Protein AF-A0A7C5HJC7-F1 (afdb_monomer_lite)

Foldseek 3Di:
DPDLDAQDLVVLVVCVVVVVLLLSLLSLVLVCVVDPHDPCVVVNLVSLVVQLVVCVVVADVVCVVVDPSVRCSVVVPHHPVSVVVSVVSNVSNVVSVVVVVVVVVVVVPPPPPDVVVVVVVCCVPPVDDCVVVVVVPD

Sequence (138 aa):
MNGNFKPTVTLADLYESQNQILDAYAIYRFLDEQLPEGQLREKINSLGKKIFEEFNQEYDPVIKKIFSKDEIEKFKILPTKQFSQYQKMEANLRDETKLNDSQKKNDKYDKIENTDEILKFFQLIKGMDISEIKDLYE

Secondary structure (DSSP, 8-state):
--------HHHHHHHHHTT-HHHHHHHHHHHHTTSSTTTTHHHHHHHHHHHHHHGGGTS-HHHHHHS-HHHHHHTTPPPHHHHHHHHHHHHHHHHHHHHHHHHHHHTTTS----HHHHHHHHHHHH---GGGTGGG--

Structure (mmCIF, N/CA/C/O backbone):
data_AF-A0A7C5HJC7-F1
#
_entry.id   AF-A0A7C5HJC7-F1
#
loop_
_atom_site.group_PDB
_atom_site.id
_atom_site.type_symbol
_atom_site.label_atom_id
_atom_site.label_alt_id
_atom_site.label_comp_id
_atom_site.label_asym_id
_atom_site.label_entity_id
_atom_site.label_seq_id
_atom_site.pdbx_PDB_ins_code
_atom_site.Cartn_x
_atom_site.Cartn_y
_atom_site.Cartn_z
_atom_site.occupancy
_atom_site.B_iso_or_equiv
_atom_site.auth_seq_id
_atom_site.auth_comp_id
_atom_site.auth_asym_id
_atom_site.auth_atom_id
_atom_site.pdbx_PDB_model_num
ATOM 1 N N . MET A 1 1 ? -12.441 0.127 -13.679 1.00 41.59 1 MET A N 1
ATOM 2 C CA . MET A 1 1 ? -11.703 0.816 -14.752 1.00 41.59 1 MET A CA 1
ATOM 3 C C . MET A 1 1 ? -10.875 -0.243 -15.457 1.00 41.59 1 MET A C 1
ATOM 5 O O . MET A 1 1 ? -10.066 -0.869 -14.792 1.00 41.59 1 MET A O 1
ATOM 9 N N . ASN A 1 2 ? -11.147 -0.498 -16.739 1.00 44.34 2 ASN A N 1
ATOM 10 C CA . ASN A 1 2 ? -10.426 -1.475 -17.566 1.00 44.34 2 ASN A CA 1
ATOM 11 C C . ASN A 1 2 ? -9.422 -0.716 -18.444 1.00 44.34 2 ASN A C 1
ATOM 13 O O . ASN A 1 2 ? -9.625 -0.580 -19.647 1.00 44.34 2 ASN A O 1
ATOM 17 N N . GLY A 1 3 ? -8.410 -0.121 -17.816 1.00 49.38 3 GLY A N 1
ATOM 18 C CA . GLY A 1 3 ? -7.284 0.487 -18.518 1.00 49.38 3 GLY A CA 1
ATOM 19 C C . GLY A 1 3 ? -6.110 -0.474 -18.446 1.00 49.38 3 GLY A C 1
ATOM 20 O O . GLY A 1 3 ? -5.688 -0.807 -17.348 1.00 49.38 3 GLY A O 1
ATOM 21 N N . ASN A 1 4 ? -5.638 -0.935 -19.599 1.00 60.97 4 ASN A N 1
ATOM 22 C CA . ASN A 1 4 ? -4.394 -1.686 -19.743 1.00 60.97 4 ASN A CA 1
ATOM 23 C C . ASN A 1 4 ? -3.261 -0.638 -19.711 1.00 60.97 4 ASN A C 1
ATOM 25 O O . ASN A 1 4 ? -3.125 0.128 -20.669 1.00 60.97 4 ASN A O 1
ATOM 29 N N . PHE A 1 5 ? -2.546 -0.497 -18.595 1.00 72.00 5 PHE A N 1
ATOM 30 C CA . PHE A 1 5 ? -1.495 0.498 -18.385 1.00 72.00 5 PHE A CA 1
ATOM 31 C C . PHE A 1 5 ? -0.197 -0.133 -17.869 1.00 72.00 5 PHE A C 1
ATOM 33 O O . PHE A 1 5 ? -0.144 -0.754 -16.813 1.00 72.00 5 PHE A O 1
ATOM 40 N N . LYS A 1 6 ? 0.918 0.180 -18.537 1.00 82.56 6 LYS A N 1
ATOM 41 C CA . LYS A 1 6 ? 2.231 -0.261 -18.067 1.00 82.56 6 LYS A CA 1
ATOM 42 C C . LYS A 1 6 ? 2.537 0.339 -16.683 1.00 82.56 6 LYS A C 1
ATOM 44 O O . LYS A 1 6 ? 2.581 1.571 -16.564 1.00 82.56 6 LYS A O 1
ATOM 49 N N . PRO A 1 7 ? 2.839 -0.480 -15.660 1.00 87.56 7 PRO A N 1
ATOM 50 C CA . PRO A 1 7 ? 3.186 0.021 -14.335 1.00 87.56 7 PRO A CA 1
ATOM 51 C C . PRO A 1 7 ? 4.492 0.816 -14.400 1.00 87.56 7 PRO A C 1
ATOM 53 O O . PRO A 1 7 ? 5.513 0.323 -14.881 1.00 87.56 7 PRO A O 1
ATOM 56 N N . THR A 1 8 ? 4.463 2.069 -13.948 1.00 90.50 8 THR A N 1
ATOM 57 C CA . THR A 1 8 ? 5.631 2.963 -13.922 1.00 90.50 8 THR A CA 1
ATOM 58 C C . THR A 1 8 ? 5.603 3.833 -12.671 1.00 90.50 8 THR A C 1
ATOM 60 O O . THR A 1 8 ? 4.535 4.086 -12.114 1.00 90.50 8 THR A O 1
ATOM 63 N N . VAL A 1 9 ? 6.775 4.312 -12.240 1.00 91.25 9 VAL A N 1
ATOM 64 C CA . VAL A 1 9 ? 6.894 5.221 -11.084 1.00 91.25 9 VAL A CA 1
ATOM 65 C C . VAL A 1 9 ? 6.054 6.480 -11.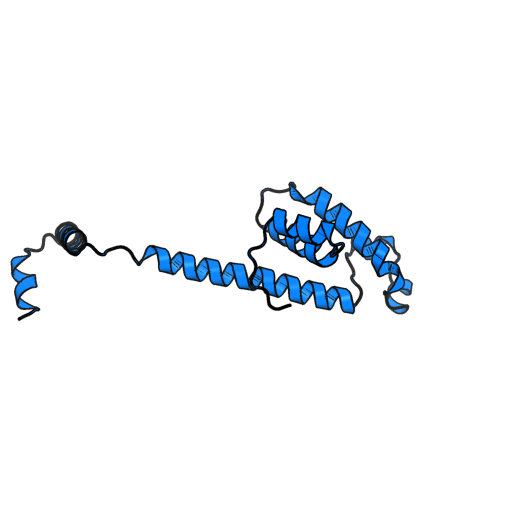303 1.00 91.25 9 VAL A C 1
ATOM 67 O O . VAL A 1 9 ? 5.272 6.847 -10.436 1.00 91.25 9 VAL A O 1
ATOM 70 N N . THR A 1 10 ? 6.121 7.069 -12.500 1.00 92.38 10 THR A N 1
ATOM 71 C CA . THR A 1 10 ? 5.338 8.258 -12.865 1.00 92.38 10 THR A CA 1
ATOM 72 C C . THR A 1 10 ? 3.834 8.028 -12.754 1.00 92.38 10 THR A C 1
ATOM 74 O O . THR A 1 10 ? 3.102 8.916 -12.325 1.00 92.38 10 THR A O 1
ATOM 77 N N . LEU A 1 11 ? 3.354 6.839 -13.121 1.00 92.00 11 LEU A N 1
ATOM 78 C CA . LEU A 1 11 ? 1.943 6.515 -12.970 1.00 92.00 11 LEU A CA 1
ATOM 79 C C . LEU A 1 11 ? 1.548 6.367 -11.495 1.00 92.00 11 LEU A C 1
ATOM 81 O O . LEU A 1 11 ? 0.487 6.843 -11.100 1.00 92.00 11 LEU A O 1
ATOM 85 N N . ALA A 1 12 ? 2.402 5.754 -10.676 1.00 92.62 12 ALA A N 1
ATOM 86 C CA . ALA A 1 12 ? 2.178 5.685 -9.236 1.00 92.62 12 ALA A CA 1
ATOM 87 C C . ALA A 1 12 ? 2.136 7.087 -8.598 1.00 92.62 12 ALA A C 1
ATOM 89 O O . ALA A 1 12 ? 1.231 7.364 -7.812 1.00 92.62 12 ALA A O 1
ATOM 90 N N . ASP A 1 13 ? 3.042 7.990 -8.995 1.00 92.81 13 ASP A N 1
ATOM 91 C CA . ASP A 1 13 ? 3.046 9.390 -8.542 1.00 92.81 13 ASP A CA 1
ATOM 92 C C . ASP A 1 13 ? 1.754 10.119 -8.959 1.00 92.81 13 ASP A C 1
ATOM 94 O O . ASP A 1 13 ? 1.181 10.884 -8.181 1.00 92.81 13 ASP A O 1
ATOM 98 N N . LEU A 1 14 ? 1.255 9.864 -10.176 1.00 93.81 14 LEU A N 1
ATOM 99 C CA . LEU A 1 14 ? -0.000 10.436 -10.664 1.00 93.81 14 LEU A CA 1
ATOM 100 C C . LEU A 1 14 ? -1.192 9.981 -9.807 1.00 93.81 14 LEU A C 1
ATOM 102 O O . LEU A 1 14 ? -2.003 10.820 -9.409 1.00 93.81 14 LEU A O 1
ATOM 106 N N . TYR A 1 15 ? -1.287 8.688 -9.489 1.00 93.19 15 TYR A N 1
ATOM 107 C CA . TYR A 1 15 ? -2.327 8.164 -8.598 1.00 93.19 15 TYR A CA 1
ATOM 108 C C . TYR A 1 15 ? -2.205 8.736 -7.182 1.00 93.19 15 TYR A C 1
ATOM 110 O O . TYR A 1 15 ? -3.212 9.131 -6.593 1.00 93.19 15 TYR A O 1
ATOM 118 N N . GLU A 1 16 ? -0.984 8.862 -6.654 1.00 93.50 16 GLU A N 1
ATOM 119 C CA . GLU A 1 16 ? -0.748 9.493 -5.353 1.00 93.50 16 GLU A CA 1
ATOM 120 C C . GLU A 1 16 ? -1.243 10.948 -5.341 1.00 93.50 16 GLU A C 1
ATOM 122 O O . GLU A 1 16 ? -1.963 11.339 -4.423 1.00 93.50 16 GLU A O 1
ATOM 127 N N . SER A 1 17 ? -0.938 11.736 -6.379 1.00 93.50 17 SER A N 1
ATOM 128 C CA . SER A 1 17 ? -1.381 13.137 -6.479 1.00 93.50 17 SER A CA 1
ATOM 129 C C . SER A 1 17 ? -2.903 13.306 -6.566 1.00 93.50 17 SER A C 1
ATOM 131 O O . SER A 1 17 ? -3.431 14.349 -6.187 1.00 93.50 17 SER A O 1
ATOM 133 N N . GLN A 1 18 ? 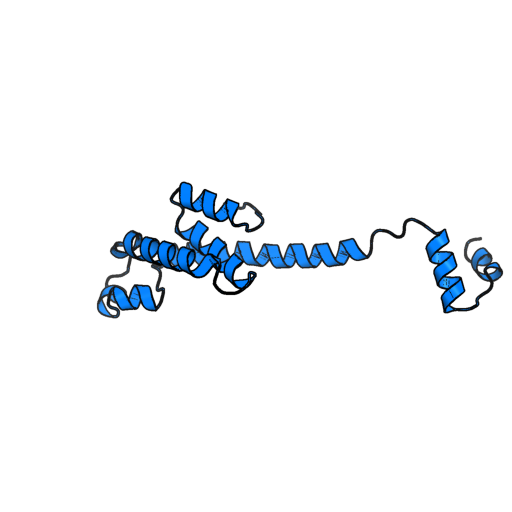-3.612 12.273 -7.031 1.00 94.25 18 GLN A N 1
ATOM 134 C CA . GLN A 1 18 ? -5.075 12.227 -7.108 1.00 94.25 18 GLN A CA 1
ATOM 135 C C . GLN A 1 18 ? -5.716 11.663 -5.832 1.00 94.25 18 GLN A C 1
ATOM 137 O O . GLN A 1 18 ? -6.918 11.407 -5.806 1.00 94.25 18 GLN A O 1
ATOM 142 N N . ASN A 1 19 ? -4.924 11.452 -4.775 1.00 91.38 19 ASN A N 1
ATOM 143 C CA . ASN A 1 19 ? -5.343 10.809 -3.533 1.00 91.38 19 ASN A CA 1
ATOM 144 C C . ASN A 1 19 ? -5.879 9.376 -3.735 1.00 91.38 19 ASN A C 1
ATOM 146 O O . ASN A 1 19 ? -6.637 8.859 -2.920 1.00 91.38 19 ASN A O 1
ATOM 150 N N . GLN A 1 20 ? -5.465 8.700 -4.810 1.00 91.50 20 GLN A N 1
ATOM 151 C CA . GLN A 1 20 ? -5.756 7.286 -5.053 1.00 91.50 20 GLN A CA 1
ATOM 152 C C . GLN A 1 20 ? -4.668 6.426 -4.399 1.00 91.50 20 GLN A C 1
ATOM 154 O O . GLN A 1 20 ? -3.911 5.710 -5.057 1.00 91.50 20 GLN A O 1
ATOM 159 N N . ILE A 1 21 ? -4.561 6.548 -3.073 1.00 92.69 21 ILE A N 1
ATOM 160 C CA . ILE A 1 21 ? -3.430 6.045 -2.279 1.00 92.69 21 ILE A CA 1
ATOM 161 C C . ILE A 1 21 ? -3.273 4.522 -2.400 1.00 92.69 21 ILE A C 1
ATOM 163 O O . ILE A 1 21 ? -2.151 4.027 -2.506 1.00 92.69 21 ILE A O 1
ATOM 167 N N . LEU A 1 22 ? -4.382 3.775 -2.438 1.00 92.19 22 LEU A N 1
ATOM 168 C CA . LEU A 1 22 ? -4.366 2.314 -2.573 1.00 92.19 22 LEU A CA 1
ATOM 169 C C . LEU A 1 22 ? -3.839 1.854 -3.943 1.00 92.19 22 LEU A C 1
ATOM 171 O O . LEU A 1 22 ? -3.052 0.908 -4.010 1.00 92.19 22 LEU A O 1
ATOM 175 N N . ASP A 1 23 ? -4.229 2.546 -5.016 1.00 91.94 23 ASP A N 1
ATOM 176 C CA . ASP A 1 23 ? -3.795 2.243 -6.384 1.00 91.94 23 ASP A CA 1
ATOM 177 C C . ASP A 1 23 ? -2.302 2.565 -6.555 1.00 91.94 23 ASP A C 1
ATOM 179 O O . ASP A 1 23 ? -1.532 1.744 -7.060 1.00 91.94 23 ASP A O 1
ATOM 183 N N . ALA A 1 24 ? -1.864 3.724 -6.047 1.00 93.75 24 ALA A N 1
ATOM 184 C CA . ALA A 1 24 ? -0.455 4.110 -6.020 1.00 93.75 24 ALA A CA 1
ATOM 185 C C . ALA A 1 24 ? 0.394 3.097 -5.236 1.00 93.75 24 ALA A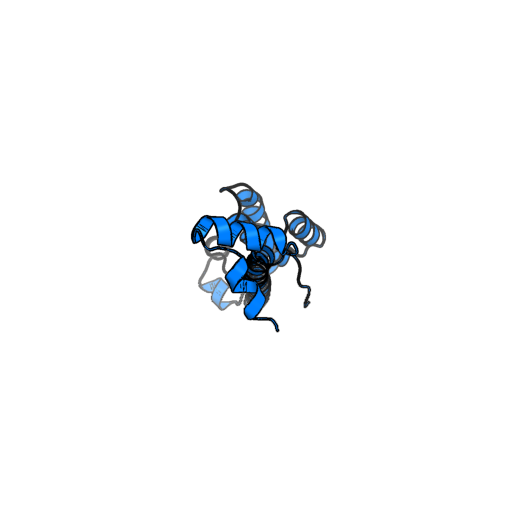 C 1
ATOM 187 O O . ALA A 1 24 ? 1.435 2.646 -5.718 1.00 93.75 24 ALA A O 1
ATOM 188 N N . TYR A 1 25 ? -0.071 2.689 -4.049 1.00 94.00 25 TYR A N 1
ATOM 189 C CA . TYR A 1 25 ? 0.596 1.688 -3.216 1.00 94.00 25 TYR A CA 1
ATOM 190 C C . TYR A 1 25 ? 0.786 0.357 -3.950 1.00 94.00 25 TYR A C 1
ATOM 192 O O . TYR A 1 25 ? 1.885 -0.200 -3.919 1.00 94.00 25 TYR A O 1
ATOM 200 N N . ALA A 1 26 ? -0.250 -0.134 -4.638 1.00 92.38 26 ALA A N 1
ATOM 201 C CA . ALA A 1 26 ? -0.176 -1.369 -5.414 1.00 92.38 26 ALA A CA 1
ATOM 202 C C . ALA A 1 26 ? 0.878 -1.284 -6.530 1.00 92.38 26 ALA A C 1
ATOM 204 O O . ALA A 1 26 ? 1.676 -2.208 -6.691 1.00 92.38 26 ALA A O 1
ATOM 205 N N . ILE A 1 27 ? 0.945 -0.158 -7.251 1.00 92.62 27 ILE A N 1
ATOM 206 C CA . ILE A 1 27 ? 1.939 0.040 -8.317 1.00 92.62 27 ILE A CA 1
ATOM 207 C C . ILE A 1 27 ? 3.356 0.106 -7.742 1.00 92.62 27 ILE A C 1
ATOM 209 O O . ILE A 1 27 ? 4.242 -0.573 -8.256 1.00 92.62 27 ILE A O 1
ATOM 213 N N . TYR A 1 28 ? 3.596 0.868 -6.668 1.00 93.75 28 TYR A N 1
ATOM 214 C CA . TYR A 1 28 ? 4.932 0.916 -6.061 1.00 93.75 28 TYR A CA 1
ATOM 215 C C . TYR A 1 28 ? 5.375 -0.446 -5.537 1.00 93.75 28 TYR A C 1
ATOM 217 O O . TYR A 1 28 ? 6.518 -0.827 -5.765 1.00 93.75 28 TYR A O 1
ATOM 225 N N . ARG A 1 29 ? 4.484 -1.194 -4.872 1.00 91.25 29 ARG A N 1
ATOM 226 C CA . ARG A 1 29 ? 4.770 -2.559 -4.403 1.00 91.25 29 ARG A CA 1
ATOM 227 C C . ARG A 1 29 ? 5.164 -3.472 -5.556 1.00 91.25 29 ARG A C 1
ATOM 229 O O . ARG A 1 29 ? 6.156 -4.180 -5.447 1.00 91.25 29 ARG A O 1
ATOM 236 N N . PHE A 1 30 ? 4.421 -3.412 -6.654 1.00 91.31 30 PHE A N 1
ATOM 237 C CA . PHE A 1 30 ? 4.710 -4.191 -7.849 1.00 91.31 30 PHE A CA 1
ATOM 238 C C . PHE A 1 30 ? 6.055 -3.821 -8.490 1.00 91.31 30 PHE A C 1
ATOM 240 O O . PHE A 1 30 ? 6.793 -4.698 -8.929 1.00 91.31 30 PHE A O 1
ATOM 247 N N . LEU A 1 31 ? 6.399 -2.531 -8.529 1.00 91.06 31 LEU A N 1
ATOM 248 C CA . LEU A 1 31 ? 7.685 -2.061 -9.054 1.00 91.06 31 LEU A CA 1
ATOM 249 C C . LEU A 1 31 ? 8.863 -2.433 -8.144 1.00 91.06 31 LEU A C 1
ATOM 251 O O . LEU A 1 31 ? 9.932 -2.760 -8.647 1.00 91.06 31 LEU A O 1
ATOM 255 N N . ASP A 1 32 ? 8.677 -2.417 -6.825 1.00 91.19 32 ASP A N 1
ATOM 256 C CA . ASP A 1 32 ? 9.702 -2.798 -5.840 1.00 91.19 32 ASP A CA 1
ATOM 257 C C . ASP A 1 32 ? 10.083 -4.284 -5.946 1.00 91.19 32 ASP A C 1
ATOM 259 O O . ASP A 1 32 ? 11.233 -4.630 -5.709 1.00 91.19 32 ASP A O 1
ATOM 263 N N . GLU A 1 33 ? 9.170 -5.155 -6.403 1.00 86.75 33 GLU A N 1
ATOM 264 C CA . GLU A 1 33 ? 9.482 -6.559 -6.735 1.00 86.75 33 GLU A CA 1
ATOM 265 C C . GLU A 1 33 ? 10.415 -6.701 -7.957 1.00 86.75 33 GLU A C 1
ATOM 267 O O . GLU A 1 33 ? 11.032 -7.749 -8.142 1.00 86.75 33 GLU A O 1
ATOM 272 N N . GLN A 1 34 ? 10.509 -5.672 -8.808 1.00 84.50 34 GLN A N 1
ATOM 273 C CA . GLN A 1 34 ? 11.254 -5.700 -10.076 1.00 84.50 34 GLN A CA 1
ATOM 274 C C . GLN A 1 34 ? 12.534 -4.858 -10.055 1.00 84.50 34 GLN A C 1
ATOM 276 O O . GLN A 1 34 ? 13.387 -5.008 -10.933 1.00 84.50 34 GLN A O 1
ATOM 281 N N . LEU A 1 35 ? 12.661 -3.948 -9.091 1.00 80.50 35 LEU A N 1
ATOM 282 C CA . LEU A 1 35 ? 13.786 -3.030 -8.953 1.00 80.50 35 LEU A CA 1
ATOM 283 C C . LEU A 1 35 ? 14.795 -3.535 -7.906 1.00 80.50 35 LEU A C 1
ATOM 285 O O . LEU A 1 35 ? 14.457 -4.359 -7.059 1.00 80.50 35 LEU A O 1
ATOM 289 N N . PRO A 1 36 ? 16.050 -3.044 -7.936 1.00 78.44 36 PRO A N 1
ATOM 290 C CA . PRO A 1 36 ? 17.017 -3.313 -6.877 1.00 78.44 36 PRO A CA 1
ATOM 291 C C . PRO A 1 36 ? 16.485 -2.890 -5.504 1.00 78.44 36 PRO A C 1
ATOM 293 O O . PRO A 1 36 ? 15.841 -1.845 -5.374 1.00 78.44 36 PRO A O 1
ATOM 296 N N . GLU A 1 37 ? 16.790 -3.698 -4.487 1.00 79.00 37 GLU A N 1
ATOM 297 C CA . GLU A 1 37 ? 16.183 -3.596 -3.161 1.00 79.00 37 GLU A CA 1
ATOM 298 C C . GLU A 1 37 ? 16.293 -2.182 -2.564 1.00 79.00 37 GLU A C 1
ATOM 300 O O . GLU A 1 37 ? 17.371 -1.588 -2.496 1.00 79.00 37 GLU A O 1
ATOM 305 N N . GLY A 1 38 ? 15.161 -1.658 -2.085 1.00 73.94 38 GLY A N 1
ATOM 306 C CA . GLY A 1 38 ? 15.121 -0.490 -1.205 1.00 73.94 38 GLY A CA 1
ATOM 307 C C . GLY A 1 38 ? 14.762 0.842 -1.862 1.00 73.94 38 GLY A C 1
ATOM 308 O O . GLY A 1 38 ? 14.427 1.769 -1.129 1.00 73.94 38 GLY A O 1
ATOM 309 N N . GLN A 1 39 ? 14.7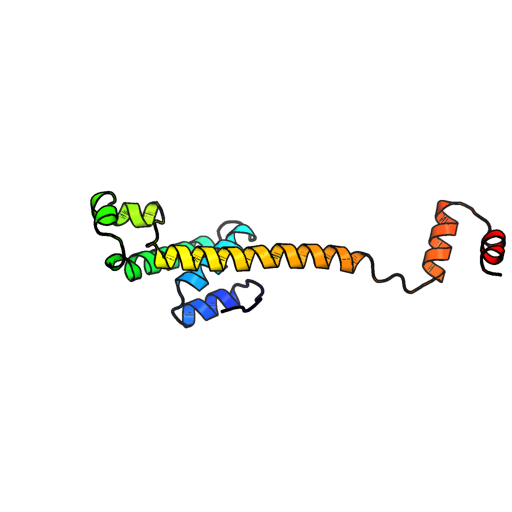45 0.954 -3.195 1.00 82.81 39 GLN A N 1
ATOM 310 C CA . GLN A 1 39 ? 14.484 2.242 -3.864 1.00 82.81 39 GLN A CA 1
ATOM 311 C C . GLN A 1 39 ? 13.085 2.806 -3.590 1.00 82.81 39 GLN A C 1
ATOM 313 O O . GLN A 1 39 ? 12.914 4.020 -3.501 1.00 82.81 39 GLN A O 1
ATOM 318 N N . LEU A 1 40 ? 12.081 1.939 -3.440 1.00 89.31 40 LEU A N 1
ATOM 319 C CA . LEU A 1 40 ? 10.691 2.348 -3.219 1.00 89.31 40 LEU A CA 1
ATOM 320 C C . LEU A 1 40 ? 10.201 2.040 -1.802 1.00 89.31 40 LEU A C 1
ATOM 322 O O . LEU A 1 40 ? 9.074 2.386 -1.447 1.00 89.31 40 LEU A O 1
ATOM 326 N N . ARG A 1 41 ? 11.042 1.429 -0.963 1.00 88.69 41 ARG A N 1
ATOM 327 C CA . ARG A 1 41 ? 10.648 0.889 0.343 1.00 88.69 41 ARG A CA 1
ATOM 328 C C . ARG A 1 41 ? 10.137 1.959 1.302 1.00 88.69 41 ARG A C 1
ATOM 330 O O . ARG A 1 41 ? 9.123 1.749 1.965 1.00 88.69 41 ARG A O 1
ATOM 337 N N . GLU A 1 42 ? 10.797 3.112 1.362 1.00 88.88 42 GLU A N 1
ATOM 338 C CA . GLU A 1 42 ? 10.338 4.236 2.189 1.00 88.88 42 GLU A CA 1
ATOM 339 C C . GLU A 1 42 ? 8.976 4.757 1.729 1.00 88.88 42 GLU A C 1
ATOM 341 O O . GLU A 1 42 ? 8.086 4.987 2.551 1.00 88.88 42 GLU A O 1
ATOM 346 N N . LYS A 1 43 ? 8.787 4.872 0.411 1.00 90.38 43 LYS A N 1
ATOM 347 C CA . LYS A 1 43 ? 7.547 5.368 -0.185 1.00 90.38 43 LYS A CA 1
ATOM 348 C C . LYS A 1 43 ? 6.388 4.387 0.001 1.00 90.38 43 LYS A C 1
ATOM 350 O O . LYS A 1 43 ? 5.291 4.782 0.381 1.00 90.38 43 LYS A O 1
ATOM 355 N N . ILE A 1 44 ? 6.649 3.092 -0.148 1.00 91.75 44 ILE A N 1
ATOM 356 C CA . ILE A 1 44 ? 5.695 2.022 0.166 1.00 91.75 44 ILE A CA 1
ATOM 357 C C . ILE A 1 44 ? 5.282 2.076 1.638 1.00 91.75 44 ILE A C 1
ATOM 359 O O . ILE A 1 44 ? 4.097 1.970 1.949 1.00 91.75 44 ILE A O 1
ATOM 363 N N . ASN A 1 45 ? 6.237 2.242 2.553 1.00 90.75 45 ASN A N 1
ATOM 364 C CA . ASN A 1 45 ? 5.941 2.286 3.982 1.00 90.75 45 ASN A CA 1
ATOM 365 C C . ASN A 1 45 ? 5.118 3.526 4.360 1.00 90.75 45 ASN A C 1
ATOM 367 O O . ASN A 1 45 ? 4.188 3.417 5.158 1.00 90.75 45 ASN A O 1
ATOM 371 N N . SER A 1 46 ? 5.427 4.693 3.786 1.00 91.81 46 SER A N 1
ATOM 372 C CA . SER A 1 46 ? 4.679 5.924 4.058 1.00 91.81 46 SER A CA 1
ATOM 373 C C . SER A 1 46 ? 3.250 5.866 3.511 1.00 91.81 46 SER A C 1
ATOM 375 O O . SER A 1 46 ? 2.313 6.237 4.215 1.00 91.81 46 SER A O 1
ATOM 377 N N . LEU A 1 47 ? 3.058 5.332 2.301 1.00 91.94 47 LEU A N 1
ATOM 378 C CA . LEU A 1 47 ? 1.733 5.101 1.718 1.00 91.94 47 LEU A CA 1
ATOM 379 C C . LEU A 1 47 ? 0.938 4.062 2.510 1.00 91.94 47 LEU A C 1
ATOM 381 O O . LEU A 1 47 ? -0.244 4.268 2.763 1.00 91.94 47 LEU A O 1
ATOM 385 N N . GLY A 1 48 ? 1.593 2.987 2.960 1.00 89.81 48 GLY A N 1
ATOM 386 C CA . GLY A 1 48 ? 0.978 1.990 3.832 1.00 89.81 48 GLY A CA 1
ATOM 387 C C . GLY A 1 48 ? 0.379 2.633 5.082 1.00 89.81 48 GLY A C 1
ATOM 388 O O . GLY A 1 48 ? -0.798 2.440 5.360 1.00 89.81 48 GLY A O 1
ATOM 389 N N . LYS A 1 49 ? 1.142 3.482 5.779 1.00 89.69 49 LYS A N 1
ATOM 390 C CA . LYS A 1 49 ? 0.646 4.224 6.951 1.00 89.69 49 LYS A CA 1
ATOM 391 C C . LYS A 1 49 ? -0.592 5.062 6.645 1.00 89.69 49 LYS A C 1
ATOM 393 O O . LYS A 1 49 ? -1.586 4.945 7.356 1.00 89.69 49 LYS A O 1
ATOM 398 N N . LYS A 1 50 ? -0.563 5.835 5.552 1.00 90.69 50 LYS A N 1
ATOM 399 C CA . LYS A 1 50 ? -1.709 6.650 5.113 1.00 90.69 50 LYS A CA 1
ATOM 400 C C . LYS A 1 50 ? -2.961 5.794 4.883 1.00 90.69 50 LYS A C 1
ATOM 402 O O . LYS A 1 50 ? -4.029 6.153 5.360 1.00 90.69 50 LYS A O 1
ATOM 407 N N . ILE A 1 51 ? -2.815 4.637 4.232 1.00 89.44 51 ILE A N 1
ATOM 408 C CA . ILE A 1 51 ? -3.905 3.673 3.999 1.00 89.44 51 ILE A CA 1
ATOM 409 C C . ILE A 1 51 ? -4.521 3.213 5.327 1.00 89.44 51 ILE A C 1
ATOM 411 O O . ILE A 1 51 ? -5.742 3.204 5.473 1.00 89.44 51 ILE A O 1
ATOM 415 N N . PHE A 1 52 ? -3.700 2.838 6.312 1.00 86.19 52 PHE A N 1
ATOM 416 C CA . PHE A 1 52 ? -4.215 2.368 7.604 1.00 86.19 52 PHE A CA 1
ATOM 417 C C . PHE A 1 52 ? -4.875 3.481 8.415 1.00 86.19 52 PHE A C 1
ATOM 419 O O . PHE A 1 52 ? -5.859 3.219 9.105 1.00 86.19 52 PHE A O 1
ATOM 426 N N . GLU A 1 53 ? -4.371 4.710 8.330 1.00 86.44 53 GLU A N 1
ATOM 427 C CA . GLU A 1 53 ? -4.990 5.875 8.964 1.00 86.44 53 GLU A CA 1
ATOM 428 C C . GLU A 1 53 ? -6.342 6.219 8.332 1.00 86.44 53 GLU A C 1
ATOM 430 O O . GLU A 1 53 ? -7.318 6.407 9.062 1.00 86.44 53 GLU A O 1
ATOM 435 N N . GLU A 1 54 ? -6.415 6.232 7.000 1.00 86.81 54 GLU A N 1
ATOM 436 C CA . GLU A 1 54 ? -7.619 6.567 6.233 1.00 86.81 54 GLU A CA 1
ATOM 437 C C . GLU A 1 54 ? -8.734 5.536 6.452 1.00 86.81 54 GLU A C 1
ATOM 439 O O . GLU A 1 54 ? -9.875 5.892 6.750 1.00 86.81 54 GLU A O 1
ATOM 444 N N . PHE A 1 55 ? -8.400 4.245 6.405 1.00 85.44 55 PHE A N 1
ATOM 445 C CA . PHE A 1 55 ? -9.392 3.171 6.472 1.00 85.44 55 PHE A CA 1
ATOM 446 C C . PHE A 1 55 ? -9.637 2.621 7.882 1.00 85.44 55 PHE A C 1
ATOM 448 O O . PHE A 1 55 ? -10.403 1.671 8.052 1.00 85.44 55 PHE A O 1
ATOM 455 N N . ASN A 1 56 ? -9.048 3.219 8.925 1.00 81.94 56 ASN A N 1
ATOM 456 C CA . ASN A 1 56 ? -9.189 2.750 10.310 1.00 81.94 56 ASN A CA 1
ATOM 457 C C . ASN A 1 56 ? -10.657 2.640 10.771 1.00 81.94 56 ASN A C 1
ATOM 459 O O . ASN A 1 56 ? -11.021 1.797 11.598 1.00 81.94 56 ASN A O 1
ATOM 463 N N . GLN A 1 57 ? -11.533 3.497 10.248 1.00 83.75 57 GLN A N 1
ATOM 464 C CA . GLN A 1 57 ? -12.950 3.467 10.603 1.00 83.75 57 GLN A CA 1
ATOM 465 C C . GLN A 1 57 ? -13.718 2.339 9.905 1.00 83.75 57 GLN A C 1
ATOM 467 O O . GLN A 1 57 ? -14.687 1.851 10.482 1.00 83.75 57 GLN A O 1
ATOM 472 N N . GLU A 1 58 ? -13.236 1.860 8.758 1.00 87.25 58 GLU A N 1
ATOM 473 C CA . GLU A 1 58 ? -13.914 0.883 7.896 1.00 87.25 58 GLU A CA 1
ATOM 474 C C . GLU A 1 58 ? -13.709 -0.580 8.320 1.00 87.25 58 GLU A C 1
ATOM 476 O O . GLU A 1 58 ? -14.365 -1.470 7.780 1.00 87.25 58 GLU A O 1
ATOM 481 N N . TYR A 1 59 ? -12.832 -0.857 9.293 1.00 87.44 59 TYR A N 1
ATOM 482 C CA . TYR A 1 59 ? -12.667 -2.218 9.811 1.00 87.44 59 TYR A CA 1
ATOM 483 C C . TYR A 1 59 ? -13.907 -2.710 10.554 1.00 87.44 59 TYR A C 1
ATOM 485 O O . TYR A 1 59 ? -14.487 -1.999 11.383 1.00 87.44 59 TYR A O 1
ATOM 493 N N . ASP A 1 60 ? -14.222 -3.984 10.322 1.00 88.88 60 ASP A N 1
ATOM 494 C CA . ASP A 1 60 ? -15.242 -4.713 11.063 1.00 88.88 60 ASP A CA 1
ATOM 495 C C . ASP A 1 60 ? -14.952 -4.665 12.582 1.00 88.88 60 ASP A C 1
ATOM 497 O O . ASP A 1 60 ? -13.797 -4.844 12.999 1.00 88.88 60 ASP A O 1
ATOM 501 N N . PRO A 1 61 ? -15.967 -4.436 13.438 1.00 89.25 61 PRO A N 1
ATOM 502 C CA . PRO A 1 61 ? -15.795 -4.412 14.888 1.00 89.25 61 PRO A CA 1
ATOM 503 C C . PRO A 1 61 ? -15.125 -5.665 15.469 1.00 89.25 61 PRO A C 1
ATOM 505 O O . PRO A 1 61 ? -14.440 -5.566 16.485 1.00 89.25 61 PRO A O 1
ATOM 508 N N . VAL A 1 62 ? -15.308 -6.835 14.853 1.00 91.88 62 VAL A N 1
ATOM 509 C CA . VAL A 1 62 ? -14.660 -8.090 15.257 1.00 91.88 62 VAL A CA 1
ATOM 510 C C . VAL A 1 62 ? -13.150 -8.003 15.054 1.00 91.88 62 VAL A C 1
ATOM 512 O O . VAL A 1 62 ? -12.396 -8.352 15.958 1.00 91.88 62 VAL A O 1
ATOM 515 N N . ILE A 1 63 ? -12.695 -7.461 13.922 1.00 88.56 63 ILE A N 1
ATOM 516 C CA . ILE A 1 63 ? -11.263 -7.272 13.646 1.00 88.56 63 ILE A CA 1
ATOM 517 C C . ILE A 1 63 ? -10.642 -6.322 14.673 1.00 88.56 63 ILE A C 1
ATOM 519 O O . ILE A 1 63 ? -9.598 -6.644 15.236 1.00 88.56 63 ILE A O 1
ATOM 523 N N . LYS A 1 64 ? -11.330 -5.222 15.009 1.00 87.44 64 LYS A N 1
ATOM 524 C CA . LYS A 1 64 ? -10.882 -4.262 16.039 1.00 87.44 64 LYS A CA 1
ATOM 525 C C . LYS A 1 64 ? -10.821 -4.851 17.457 1.00 87.44 64 LYS A C 1
ATOM 527 O O . LYS A 1 64 ? -10.184 -4.263 18.324 1.00 87.44 64 LYS A O 1
ATOM 532 N N . LYS A 1 65 ? -11.509 -5.970 17.721 1.00 91.50 65 LYS A N 1
ATOM 533 C CA . LYS A 1 65 ? -11.444 -6.690 19.006 1.00 91.50 65 LYS A CA 1
ATOM 534 C C . LYS A 1 65 ? -10.304 -7.703 19.066 1.00 91.50 65 LYS A C 1
ATOM 536 O O . LYS A 1 65 ? -9.860 -8.024 20.162 1.00 91.50 65 LYS A O 1
ATOM 541 N N . ILE A 1 66 ? -9.889 -8.238 17.919 1.00 94.44 66 ILE A N 1
ATOM 542 C CA . ILE A 1 66 ? -8.860 -9.283 17.831 1.00 94.44 66 ILE A CA 1
ATOM 543 C C . ILE A 1 66 ? -7.470 -8.662 17.691 1.00 94.44 66 ILE A C 1
ATOM 545 O O . ILE A 1 66 ? -6.527 -9.151 18.304 1.00 94.44 66 ILE A O 1
ATOM 549 N N . PHE A 1 67 ? -7.352 -7.593 16.904 1.00 91.69 67 PHE A N 1
ATOM 550 C CA . PHE A 1 67 ? -6.085 -6.937 16.611 1.00 91.69 67 PHE A CA 1
ATOM 551 C C . PHE A 1 67 ? -6.087 -5.497 17.116 1.00 91.69 67 PHE A C 1
ATOM 553 O O . PHE A 1 67 ? -7.045 -4.746 16.914 1.00 91.69 67 PHE A O 1
ATOM 560 N N . SER A 1 68 ? -4.979 -5.095 17.731 1.00 89.25 68 SER A N 1
ATOM 561 C CA . SER A 1 68 ? -4.680 -3.687 17.977 1.00 89.25 68 SER A CA 1
ATOM 562 C C . SER A 1 68 ? -4.423 -2.943 16.661 1.00 89.25 68 SER A C 1
ATOM 564 O O . SER A 1 68 ? -4.137 -3.543 15.623 1.00 89.25 68 SER A O 1
ATOM 566 N N . LYS A 1 69 ? -4.491 -1.607 16.697 1.00 85.19 69 LYS A N 1
ATOM 567 C CA . LYS A 1 69 ? -4.215 -0.765 15.522 1.00 85.19 69 LYS A CA 1
ATOM 568 C C . LYS A 1 69 ? -2.813 -1.027 14.949 1.00 85.19 69 LYS A C 1
ATOM 570 O O . LYS A 1 69 ? -2.664 -1.161 13.737 1.00 85.19 69 LYS A O 1
ATOM 575 N N . ASP A 1 70 ? -1.820 -1.165 15.822 1.00 86.62 70 ASP A N 1
ATOM 576 C CA . ASP A 1 70 ? -0.430 -1.413 15.430 1.00 86.62 70 ASP A CA 1
ATOM 577 C C . ASP A 1 70 ? -0.262 -2.800 14.792 1.00 86.62 70 ASP A C 1
ATOM 579 O O . ASP A 1 70 ? 0.512 -2.970 13.852 1.00 86.62 70 ASP A O 1
ATOM 583 N N . GLU A 1 71 ? -1.011 -3.803 15.259 1.00 89.56 71 GLU A N 1
ATOM 584 C CA . GLU A 1 71 ? -1.020 -5.140 14.657 1.00 89.56 71 GLU A CA 1
ATOM 585 C C . GLU A 1 71 ? -1.695 -5.149 13.286 1.00 89.56 71 GLU A C 1
ATOM 587 O O . GLU A 1 71 ? -1.192 -5.800 12.373 1.00 89.56 71 GLU A O 1
ATOM 592 N N . ILE A 1 72 ? -2.786 -4.399 13.112 1.00 88.19 72 ILE A N 1
ATOM 593 C CA . ILE A 1 72 ? -3.449 -4.230 11.811 1.00 88.19 72 ILE A CA 1
ATOM 594 C C . ILE A 1 72 ? -2.469 -3.653 10.782 1.00 88.19 72 ILE A C 1
ATOM 596 O O . ILE A 1 72 ? -2.343 -4.202 9.686 1.00 88.19 72 ILE A O 1
ATOM 600 N N . GLU A 1 73 ? -1.726 -2.605 11.148 1.00 85.69 73 GLU A N 1
ATOM 601 C CA . GLU A 1 73 ? -0.692 -2.013 10.290 1.00 85.69 73 GLU A CA 1
ATOM 602 C C . GLU A 1 73 ? 0.458 -2.998 10.031 1.00 85.69 73 GLU A C 1
ATOM 604 O O . GLU A 1 73 ? 0.842 -3.235 8.882 1.00 85.69 73 GLU A O 1
ATOM 609 N N . LYS A 1 74 ? 0.988 -3.625 11.089 1.00 86.44 74 LYS A N 1
ATOM 610 C CA . LYS A 1 74 ? 2.114 -4.566 11.005 1.00 86.44 74 LYS A CA 1
ATOM 611 C C . LYS A 1 74 ? 1.806 -5.764 10.110 1.00 86.44 74 LYS A C 1
ATOM 613 O O . LYS A 1 74 ? 2.656 -6.170 9.317 1.00 86.44 74 LYS A O 1
ATOM 618 N N . PHE A 1 75 ? 0.611 -6.334 10.239 1.00 89.19 75 PHE A N 1
ATOM 619 C CA . PHE A 1 75 ? 0.155 -7.471 9.440 1.00 89.19 75 PHE A CA 1
ATOM 620 C C . PHE A 1 75 ? -0.452 -7.057 8.098 1.00 89.19 75 PHE A C 1
ATOM 622 O O . PHE A 1 75 ? -0.824 -7.921 7.307 1.00 89.19 75 PHE A O 1
ATOM 629 N N . LYS A 1 76 ? -0.517 -5.750 7.821 1.00 87.81 76 LYS A N 1
ATOM 630 C CA . LYS A 1 76 ? -1.089 -5.168 6.607 1.00 87.81 76 LYS A CA 1
ATOM 631 C C . LYS A 1 76 ? -2.515 -5.648 6.320 1.00 87.81 76 LYS A C 1
ATOM 633 O O . LYS A 1 76 ? -2.870 -5.929 5.175 1.00 87.81 76 LYS A O 1
ATOM 638 N N . ILE A 1 77 ? -3.328 -5.772 7.366 1.00 89.00 77 ILE A N 1
ATOM 639 C CA . ILE A 1 77 ? -4.715 -6.232 7.256 1.00 89.00 77 ILE A CA 1
ATOM 640 C C . ILE A 1 77 ? -5.527 -5.098 6.646 1.00 89.00 77 ILE A C 1
ATOM 642 O O . ILE A 1 77 ? -5.601 -4.042 7.247 1.00 89.00 77 ILE A O 1
ATOM 646 N N . LEU A 1 78 ? -6.149 -5.304 5.486 1.00 89.62 78 LEU A N 1
ATOM 647 C CA . LEU A 1 78 ? -7.029 -4.315 4.854 1.00 89.62 78 LEU A CA 1
ATOM 648 C C . LEU A 1 78 ? -8.505 -4.633 5.138 1.00 89.62 78 LEU A C 1
ATOM 650 O O . LEU A 1 78 ? -8.858 -5.813 5.238 1.00 89.62 78 LEU A O 1
ATOM 654 N N . PRO A 1 79 ? -9.401 -3.629 5.207 1.00 89.31 79 PRO A N 1
ATOM 655 C CA . PRO A 1 79 ? -10.831 -3.900 5.242 1.00 89.31 79 PRO A CA 1
ATOM 656 C C . PRO A 1 79 ? -11.292 -4.538 3.925 1.00 89.31 79 PRO A C 1
ATOM 658 O O . PRO A 1 79 ? -10.673 -4.374 2.872 1.00 89.31 79 PRO A O 1
ATOM 661 N N . THR A 1 80 ? -12.405 -5.272 3.968 1.00 88.44 80 THR A N 1
ATOM 662 C CA . THR A 1 80 ? -12.852 -6.145 2.869 1.00 88.44 80 THR A CA 1
ATOM 663 C C . THR A 1 80 ? -12.971 -5.428 1.523 1.00 88.44 80 THR A C 1
ATOM 665 O O . THR A 1 80 ? -12.586 -5.977 0.488 1.00 88.44 80 THR A O 1
ATOM 668 N N . LYS A 1 81 ? -13.488 -4.194 1.517 1.00 89.50 81 LYS A N 1
ATOM 669 C CA . LYS A 1 81 ? -13.681 -3.411 0.290 1.00 89.50 81 LYS A CA 1
ATOM 670 C C . LYS A 1 81 ? -12.343 -3.042 -0.353 1.00 89.50 81 LYS A C 1
ATOM 672 O O . LYS A 1 81 ? -12.155 -3.286 -1.544 1.00 89.50 81 LYS A O 1
ATOM 677 N N . GLN A 1 82 ? -11.415 -2.511 0.435 1.00 91.31 82 GLN A N 1
ATOM 678 C CA . GLN A 1 82 ? -10.073 -2.121 0.003 1.00 91.31 82 GLN A CA 1
ATOM 679 C C . GLN A 1 82 ? -9.264 -3.346 -0.406 1.00 91.31 82 GLN A C 1
ATOM 681 O O . GLN A 1 82 ? -8.591 -3.324 -1.429 1.00 91.31 82 GLN A O 1
ATOM 686 N N . PHE A 1 83 ? -9.388 -4.453 0.324 1.00 91.44 83 PHE A N 1
ATOM 687 C CA . PHE A 1 83 ? -8.747 -5.706 -0.053 1.00 91.44 83 PHE A CA 1
ATOM 688 C C . PHE A 1 83 ? -9.216 -6.195 -1.431 1.00 91.44 83 PHE A C 1
ATOM 690 O O . PHE A 1 83 ? -8.393 -6.547 -2.272 1.00 91.44 83 PHE A O 1
ATOM 697 N N . SER A 1 84 ? -10.523 -6.146 -1.713 1.00 91.06 84 SER A N 1
ATOM 698 C CA . SER A 1 84 ? -11.055 -6.506 -3.035 1.00 91.06 84 SER A CA 1
ATOM 699 C C . SER A 1 84 ? -10.552 -5.578 -4.148 1.00 91.06 84 SER A C 1
ATOM 701 O O . SER A 1 84 ? -10.260 -6.041 -5.251 1.00 91.06 84 SER A O 1
ATOM 703 N N . GLN A 1 85 ? -10.433 -4.275 -3.878 1.00 89.94 85 GLN A N 1
ATOM 704 C CA . GLN A 1 85 ? -9.865 -3.311 -4.828 1.00 89.94 85 GLN A CA 1
ATOM 705 C C . GLN A 1 85 ? -8.384 -3.597 -5.098 1.00 89.94 85 GLN A C 1
ATOM 707 O O . GLN A 1 85 ? -7.988 -3.705 -6.257 1.00 89.94 85 GLN A O 1
ATOM 712 N N . TYR A 1 86 ? -7.602 -3.804 -4.039 1.00 90.19 86 TYR A N 1
ATOM 713 C CA . TYR A 1 86 ? -6.186 -4.138 -4.122 1.00 90.19 86 TYR A CA 1
ATOM 714 C C . TYR A 1 86 ? -5.950 -5.422 -4.926 1.00 90.19 86 TYR A C 1
ATOM 716 O O . TYR A 1 86 ? -5.129 -5.429 -5.837 1.00 90.19 86 TYR A O 1
ATOM 724 N N . GLN A 1 87 ? -6.725 -6.483 -4.670 1.00 90.56 87 GLN A N 1
ATOM 725 C CA . GLN A 1 87 ? -6.632 -7.731 -5.435 1.00 90.56 87 GLN A CA 1
ATOM 726 C C . GLN A 1 87 ? -6.892 -7.532 -6.931 1.00 90.56 87 GLN A C 1
ATOM 728 O O . GLN A 1 87 ? -6.180 -8.095 -7.759 1.00 90.56 87 GLN A O 1
ATOM 733 N N . LYS A 1 88 ? -7.908 -6.737 -7.290 1.00 88.81 88 LYS A N 1
ATOM 734 C CA . LYS A 1 88 ? -8.204 -6.431 -8.698 1.00 88.81 88 LYS A CA 1
ATOM 735 C C . LYS A 1 88 ? -7.052 -5.676 -9.351 1.00 88.81 88 LYS A C 1
ATOM 737 O O . LYS A 1 88 ? -6.693 -5.983 -10.482 1.00 88.81 88 LYS A O 1
ATOM 742 N N . MET A 1 89 ? -6.476 -4.716 -8.635 1.00 88.00 89 MET A N 1
ATOM 743 C CA . MET A 1 89 ? -5.331 -3.953 -9.110 1.00 88.00 89 MET A CA 1
ATOM 744 C C . MET A 1 89 ? -4.118 -4.863 -9.327 1.00 88.00 89 MET A C 1
ATOM 746 O O . MET A 1 89 ? -3.569 -4.885 -10.421 1.00 88.00 89 MET A O 1
ATOM 750 N N . GLU A 1 90 ? -3.745 -5.682 -8.341 1.00 87.81 90 GLU A N 1
ATOM 751 C CA . GLU A 1 90 ? -2.631 -6.627 -8.486 1.00 87.81 90 GLU A CA 1
ATOM 752 C C . GLU A 1 90 ? -2.827 -7.620 -9.633 1.00 87.81 90 GLU A C 1
ATOM 754 O O . GLU A 1 90 ? -1.867 -7.919 -10.343 1.00 87.81 90 GLU A O 1
ATOM 759 N N . ALA A 1 91 ? -4.048 -8.125 -9.831 1.00 87.19 91 ALA A N 1
ATOM 760 C CA . ALA A 1 91 ? -4.350 -9.013 -10.949 1.00 87.19 91 ALA A CA 1
ATOM 761 C C . ALA A 1 91 ? -4.072 -8.318 -12.292 1.00 87.19 91 ALA A C 1
ATOM 763 O O . ALA A 1 91 ? -3.336 -8.860 -13.115 1.00 87.19 91 ALA A O 1
ATOM 764 N N . ASN A 1 92 ? -4.555 -7.082 -12.460 1.00 86.50 92 ASN A N 1
ATOM 765 C CA . ASN A 1 92 ? -4.313 -6.288 -13.665 1.00 86.50 92 ASN A CA 1
ATOM 766 C C . ASN A 1 92 ? -2.811 -6.043 -13.898 1.00 86.50 92 ASN A C 1
ATOM 768 O O . ASN A 1 92 ? -2.320 -6.248 -15.004 1.00 86.50 92 ASN A O 1
ATOM 772 N N . LEU A 1 93 ? -2.063 -5.678 -12.848 1.00 86.31 93 LEU A N 1
ATOM 773 C CA . LEU A 1 93 ? -0.615 -5.441 -12.936 1.00 86.31 93 LEU A CA 1
ATOM 774 C C . LEU A 1 93 ? 0.154 -6.705 -13.373 1.00 86.31 93 LEU A C 1
ATOM 776 O O . LEU A 1 93 ? 1.127 -6.619 -14.123 1.00 86.31 93 LEU A O 1
ATOM 780 N N . ARG A 1 94 ? -0.274 -7.889 -12.910 1.00 82.38 94 ARG A N 1
ATOM 781 C CA . ARG A 1 94 ? 0.362 -9.184 -13.222 1.00 82.38 94 ARG A CA 1
ATOM 782 C C . ARG A 1 94 ? -0.025 -9.750 -14.589 1.00 82.38 94 ARG A C 1
ATOM 784 O O . ARG A 1 94 ? 0.768 -10.476 -15.188 1.00 82.38 94 ARG A O 1
ATOM 791 N N . ASP A 1 95 ? -1.227 -9.478 -15.079 1.00 79.44 95 ASP A N 1
ATOM 792 C CA . ASP A 1 95 ? -1.641 -9.951 -16.403 1.00 79.44 95 ASP A CA 1
ATOM 793 C C . ASP A 1 95 ? -0.892 -9.211 -17.524 1.00 79.44 95 ASP A C 1
ATOM 795 O O . ASP A 1 95 ? -0.549 -9.807 -18.549 1.00 79.44 95 ASP A O 1
ATOM 799 N N . GLU A 1 96 ? -0.499 -7.959 -17.292 1.00 66.38 96 GLU A N 1
ATOM 800 C CA . GLU A 1 96 ? 0.336 -7.205 -18.227 1.00 66.38 96 GLU A CA 1
ATOM 801 C C . GLU A 1 96 ? 1.758 -7.735 -18.384 1.00 66.38 96 GLU A C 1
ATOM 803 O O . GLU A 1 96 ? 2.298 -7.731 -19.495 1.00 66.38 96 GLU A O 1
ATOM 808 N N . THR A 1 97 ? 2.400 -8.201 -17.310 1.00 60.03 97 THR A N 1
ATOM 809 C CA . THR A 1 97 ? 3.744 -8.789 -17.429 1.00 60.03 97 THR A CA 1
ATOM 810 C C . THR A 1 97 ? 3.719 -10.042 -18.298 1.00 60.03 97 THR A C 1
ATOM 812 O O . THR A 1 97 ? 4.576 -10.197 -19.166 1.00 60.03 97 THR A O 1
ATOM 815 N N . LYS A 1 98 ? 2.679 -10.877 -18.176 1.00 59.44 98 LYS A N 1
ATOM 816 C CA . LYS A 1 98 ? 2.525 -12.090 -18.998 1.00 59.44 98 LYS A CA 1
ATOM 817 C C . LYS A 1 98 ? 2.299 -11.790 -20.482 1.00 59.44 98 LYS A C 1
ATOM 819 O O . LYS A 1 98 ? 2.853 -12.490 -21.335 1.00 59.44 98 LYS A O 1
ATOM 824 N N . LEU A 1 99 ? 1.501 -10.769 -20.806 1.00 55.69 99 LEU A N 1
ATOM 825 C CA . LEU A 1 99 ? 1.268 -10.351 -22.194 1.00 55.69 99 LEU A CA 1
ATOM 826 C C . LEU A 1 99 ? 2.546 -9.788 -22.830 1.00 55.69 99 LEU A C 1
ATOM 828 O O . LEU A 1 99 ? 2.907 -10.189 -23.937 1.00 55.69 99 LEU A O 1
ATOM 832 N N . ASN A 1 100 ? 3.282 -8.947 -22.100 1.00 53.03 100 ASN A N 1
ATOM 833 C CA . ASN A 1 100 ? 4.536 -8.364 -22.577 1.00 53.03 100 ASN A CA 1
ATOM 834 C C . ASN A 1 100 ? 5.644 -9.414 -22.782 1.00 53.03 100 ASN A C 1
ATOM 836 O O . ASN A 1 100 ? 6.403 -9.326 -23.748 1.00 53.03 100 ASN A O 1
ATOM 840 N N . ASP A 1 101 ? 5.730 -10.431 -21.922 1.00 54.19 101 ASP A N 1
ATOM 841 C CA . ASP A 1 101 ? 6.705 -11.521 -22.077 1.00 54.19 101 ASP A CA 1
ATOM 842 C C . ASP A 1 101 ? 6.368 -12.447 -23.255 1.00 54.19 101 ASP A C 1
ATOM 844 O O . ASP A 1 101 ? 7.265 -12.978 -23.918 1.00 54.19 101 ASP A O 1
ATOM 848 N N . SER A 1 102 ? 5.077 -12.609 -23.554 1.00 47.34 102 SER A N 1
ATOM 849 C CA . SER A 1 102 ? 4.603 -13.381 -24.707 1.00 47.34 102 SER A CA 1
ATOM 850 C C . SER A 1 102 ? 4.846 -12.636 -26.025 1.00 47.34 102 SER A C 1
ATOM 852 O O . SER A 1 102 ? 5.251 -13.252 -27.008 1.00 47.34 102 SER A O 1
ATOM 854 N N . GLN A 1 103 ? 4.689 -11.308 -26.044 1.00 46.28 103 GLN A N 1
ATOM 855 C CA . GLN A 1 103 ? 4.979 -10.476 -27.219 1.00 46.28 103 GLN A CA 1
ATOM 856 C C . GLN A 1 103 ? 6.486 -10.335 -27.484 1.00 46.28 103 GLN A C 1
ATOM 858 O O . GLN A 1 103 ? 6.921 -10.496 -28.621 1.00 46.28 103 GLN A O 1
ATOM 863 N N . LYS A 1 104 ? 7.320 -10.189 -26.442 1.00 44.12 104 LYS A N 1
ATOM 864 C CA . LYS A 1 104 ? 8.790 -10.168 -26.594 1.00 44.12 104 LYS A CA 1
ATOM 865 C C . LYS A 1 104 ? 9.380 -11.457 -27.176 1.00 44.12 104 LYS A C 1
ATOM 867 O O . LYS A 1 104 ? 10.468 -11.417 -27.747 1.00 44.12 104 LYS A O 1
ATOM 872 N N . LYS A 1 105 ? 8.709 -12.605 -27.018 1.00 43.78 105 LYS A N 1
ATOM 873 C CA . LYS A 1 105 ? 9.128 -13.859 -27.667 1.00 43.78 105 LYS A CA 1
ATOM 874 C C . LYS A 1 105 ? 8.788 -13.901 -29.157 1.00 43.78 105 LYS A C 1
ATOM 876 O O . LYS A 1 105 ? 9.529 -14.545 -29.894 1.00 43.78 105 LYS A O 1
ATOM 881 N N . ASN A 1 106 ? 7.741 -13.204 -29.594 1.00 42.38 106 ASN A N 1
ATOM 882 C CA . ASN A 1 106 ? 7.351 -13.151 -31.004 1.00 42.38 106 ASN A CA 1
ATOM 883 C C . ASN A 1 106 ? 8.194 -12.137 -31.794 1.00 42.38 106 ASN A C 1
ATOM 885 O O . ASN A 1 106 ? 8.635 -12.446 -32.896 1.00 42.38 106 ASN A O 1
ATOM 889 N N . ASP A 1 107 ? 8.578 -11.010 -31.186 1.00 44.34 107 ASP A N 1
ATOM 890 C CA . ASP A 1 107 ? 9.425 -9.999 -31.846 1.00 44.34 107 ASP A CA 1
ATOM 891 C C . ASP A 1 107 ? 10.877 -10.458 -32.104 1.00 44.34 107 ASP A C 1
ATOM 893 O O . ASP A 1 107 ? 11.646 -9.761 -32.766 1.00 44.34 107 ASP A O 1
ATOM 897 N N . LYS A 1 108 ? 11.288 -11.627 -31.588 1.00 42.03 108 LYS A N 1
ATOM 898 C CA . LYS A 1 108 ? 12.615 -12.203 -31.864 1.00 42.03 108 LYS A CA 1
ATOM 899 C C . LYS A 1 108 ? 12.647 -13.091 -33.117 1.00 42.03 108 LYS A C 1
ATOM 901 O O . LYS A 1 108 ? 13.736 -13.500 -33.513 1.00 42.03 108 LYS A O 1
ATOM 906 N N . TYR A 1 109 ? 11.497 -13.387 -33.727 1.00 46.19 109 TYR A N 1
ATOM 907 C CA . TYR A 1 109 ? 11.417 -14.239 -34.921 1.00 46.19 109 TYR A CA 1
ATOM 908 C C . TYR A 1 109 ? 10.950 -13.517 -36.190 1.00 46.19 109 TYR A C 1
ATOM 910 O O . TYR A 1 109 ? 11.208 -14.023 -37.278 1.00 46.19 109 TYR A O 1
ATOM 918 N N . ASP A 1 110 ? 10.412 -12.301 -36.090 1.00 49.31 110 ASP A N 1
ATOM 919 C CA . ASP A 1 110 ? 9.995 -11.523 -37.260 1.00 49.31 110 ASP A CA 1
ATOM 920 C C . ASP A 1 110 ? 10.999 -10.412 -37.583 1.00 49.31 110 ASP A C 1
ATOM 922 O O . ASP A 1 110 ? 10.802 -9.241 -37.265 1.00 49.31 110 ASP A O 1
ATOM 926 N N . LYS A 1 111 ? 12.119 -10.814 -38.197 1.00 50.75 111 LYS A N 1
ATOM 927 C CA . LYS A 1 111 ? 12.914 -10.014 -39.152 1.00 50.75 111 LYS A CA 1
ATOM 928 C C . LYS A 1 111 ? 14.003 -10.887 -39.774 1.00 50.75 111 LYS A C 1
ATOM 930 O O . LYS A 1 111 ? 15.189 -10.730 -39.507 1.00 50.75 111 LYS A O 1
ATOM 935 N N . ILE A 1 112 ? 13.589 -11.814 -40.631 1.00 48.84 112 ILE A N 1
ATOM 936 C CA . ILE A 1 112 ? 14.463 -12.331 -41.686 1.00 48.84 112 ILE A CA 1
ATOM 937 C C . ILE A 1 112 ? 13.708 -12.161 -43.005 1.00 48.84 112 ILE A C 1
ATOM 939 O O . ILE A 1 112 ? 13.238 -13.114 -43.610 1.00 48.84 112 ILE A O 1
ATOM 943 N N . GLU A 1 113 ? 13.539 -10.907 -43.426 1.00 52.28 113 GLU A N 1
ATOM 944 C CA . GLU A 1 113 ? 12.955 -10.561 -44.734 1.00 52.28 113 GLU A CA 1
ATOM 945 C C . GLU A 1 113 ? 13.980 -10.649 -45.876 1.00 52.28 113 GLU A C 1
ATOM 947 O O . GLU A 1 113 ? 13.690 -10.259 -47.002 1.00 52.28 113 GLU A O 1
ATOM 952 N N . ASN A 1 114 ? 15.185 -11.166 -45.618 1.00 54.62 114 ASN A N 1
ATOM 953 C CA . ASN A 1 114 ? 16.219 -11.288 -46.634 1.00 54.62 114 ASN A CA 1
ATOM 954 C C . ASN A 1 114 ? 16.490 -12.766 -46.936 1.00 54.62 114 ASN A C 1
ATOM 956 O O . ASN A 1 114 ? 17.258 -13.437 -46.241 1.00 54.62 114 ASN A O 1
ATOM 960 N N . THR A 1 115 ? 15.836 -13.282 -47.979 1.00 59.66 115 THR A N 1
ATOM 961 C CA . THR A 1 115 ? 15.997 -14.660 -48.476 1.00 59.66 115 THR A CA 1
ATOM 962 C C . THR A 1 115 ? 17.461 -15.019 -48.750 1.00 59.66 115 THR A C 1
ATOM 964 O O . THR A 1 115 ? 17.854 -16.172 -48.574 1.00 59.66 115 THR A O 1
ATOM 967 N N . ASP A 1 116 ? 18.296 -14.028 -49.073 1.00 59.88 116 ASP A N 1
ATOM 968 C CA . ASP A 1 116 ? 19.730 -14.196 -49.326 1.00 59.88 116 ASP A CA 1
ATOM 969 C C . ASP A 1 116 ? 20.543 -14.535 -48.064 1.00 59.88 116 ASP A C 1
ATOM 971 O O . ASP A 1 116 ? 21.548 -15.248 -48.137 1.00 59.88 116 ASP A O 1
ATOM 975 N N . GLU A 1 117 ? 20.122 -14.062 -46.888 1.00 60.28 117 GLU A N 1
ATOM 976 C CA . GLU A 1 117 ? 20.792 -14.378 -45.619 1.00 60.28 117 GLU A CA 1
ATOM 977 C C . GLU A 1 117 ? 20.427 -15.780 -45.126 1.00 60.28 117 GLU A C 1
ATOM 979 O O . GLU A 1 117 ? 21.286 -16.501 -44.615 1.00 60.28 117 GLU A O 1
ATOM 984 N N . ILE A 1 118 ? 19.185 -16.208 -45.373 1.00 62.12 118 ILE A N 1
ATOM 985 C CA . ILE A 1 118 ? 18.725 -17.579 -45.115 1.00 62.12 118 ILE A CA 1
ATOM 986 C C . ILE A 1 118 ? 19.509 -18.566 -45.990 1.00 62.12 118 ILE A C 1
ATOM 988 O O . ILE A 1 118 ? 20.022 -19.568 -45.490 1.00 62.12 118 ILE A O 1
ATOM 992 N N . LEU A 1 119 ? 19.678 -18.255 -47.279 1.00 59.09 119 LEU A N 1
ATOM 993 C CA . LEU A 1 119 ? 20.466 -19.063 -48.216 1.00 59.09 119 LEU A CA 1
ATOM 994 C C . LEU A 1 119 ? 21.937 -19.185 -47.786 1.00 59.09 119 LEU A C 1
ATOM 996 O O . LEU A 1 119 ? 22.481 -20.291 -47.776 1.00 59.09 119 LEU A O 1
ATOM 1000 N N . LYS A 1 120 ? 22.566 -18.089 -47.341 1.00 61.88 120 LYS A N 1
ATOM 1001 C CA . LYS A 1 120 ? 23.936 -18.118 -46.792 1.00 61.88 120 LYS A CA 1
ATOM 1002 C C . LYS A 1 120 ? 24.047 -18.935 -45.505 1.00 61.88 120 LYS A C 1
ATOM 1004 O O . LYS A 1 120 ? 25.045 -19.621 -45.295 1.00 61.88 120 LYS A O 1
ATOM 1009 N N . PHE A 1 121 ? 23.031 -18.892 -44.647 1.00 60.44 121 PHE A N 1
ATOM 1010 C CA . PHE A 1 121 ? 23.000 -19.677 -43.415 1.00 60.44 121 PHE A CA 1
ATOM 1011 C C . PHE A 1 121 ? 22.901 -21.186 -43.697 1.00 60.44 121 PHE A C 1
ATOM 1013 O O . PHE A 1 121 ? 23.610 -21.979 -43.073 1.00 60.44 121 PHE A O 1
ATOM 1020 N N . PHE A 1 122 ? 22.110 -21.595 -44.696 1.00 56.03 122 PHE A N 1
ATOM 1021 C CA . PHE A 1 122 ? 22.047 -22.997 -45.129 1.00 56.03 122 PHE A CA 1
ATOM 1022 C C . PHE A 1 122 ? 23.340 -23.481 -45.803 1.00 56.03 122 PHE A C 1
ATOM 1024 O O . PHE A 1 122 ? 23.768 -24.608 -45.535 1.00 56.03 122 PHE A O 1
ATOM 1031 N N . GLN A 1 123 ? 24.014 -22.628 -46.586 1.00 58.25 123 GLN A N 1
ATOM 1032 C CA . GLN A 1 123 ? 25.354 -22.920 -47.117 1.00 58.25 123 GLN A CA 1
ATOM 1033 C C . GLN A 1 123 ? 26.362 -23.207 -45.996 1.00 58.25 123 GLN A C 1
ATOM 1035 O O . GLN A 1 123 ? 27.153 -24.146 -46.098 1.00 58.25 123 GLN A O 1
ATOM 1040 N N . LEU A 1 124 ? 26.307 -22.426 -44.912 1.00 58.31 124 LEU A N 1
ATOM 1041 C CA . LEU A 1 124 ? 27.251 -22.520 -43.800 1.00 58.31 124 LEU A CA 1
ATOM 1042 C C . LEU A 1 124 ? 27.060 -23.791 -42.956 1.00 58.31 124 LEU A C 1
ATOM 1044 O O . LEU A 1 124 ? 28.033 -24.337 -42.443 1.00 58.31 124 LEU A O 1
ATOM 1048 N N . ILE A 1 125 ? 25.818 -24.261 -42.799 1.00 61.03 125 ILE A N 1
ATOM 1049 C CA . ILE A 1 125 ? 25.492 -25.381 -41.899 1.00 61.03 125 ILE A CA 1
ATOM 1050 C C . ILE A 1 125 ? 25.590 -26.744 -42.586 1.00 61.03 125 ILE A C 1
ATOM 1052 O O . ILE A 1 125 ? 25.845 -27.739 -41.906 1.00 61.03 125 ILE A O 1
ATOM 1056 N N . LYS A 1 126 ? 25.395 -26.828 -43.909 1.00 55.62 126 LYS A N 1
ATOM 1057 C CA . LYS A 1 126 ? 25.340 -28.132 -44.592 1.00 55.62 126 LYS A CA 1
ATOM 1058 C C . LYS A 1 126 ? 26.336 -28.360 -45.723 1.00 55.62 126 LYS A C 1
ATOM 1060 O O . LYS A 1 126 ? 26.357 -29.475 -46.230 1.00 55.62 126 LYS A O 1
ATOM 1065 N N . GLY A 1 127 ? 27.158 -27.382 -46.116 1.00 55.91 127 GLY A N 1
ATOM 1066 C CA . GLY A 1 127 ? 28.069 -27.565 -47.259 1.00 55.91 127 GLY A CA 1
ATOM 1067 C C . GLY A 1 127 ? 27.340 -28.030 -48.531 1.00 55.91 127 GLY A C 1
ATOM 1068 O O . GLY A 1 127 ? 27.901 -28.778 -49.325 1.00 55.91 127 GLY A O 1
ATOM 1069 N N . MET A 1 128 ? 26.066 -27.655 -48.666 1.00 56.34 128 MET A N 1
ATOM 1070 C CA . MET A 1 128 ? 25.134 -28.170 -49.667 1.00 56.34 128 MET A CA 1
ATOM 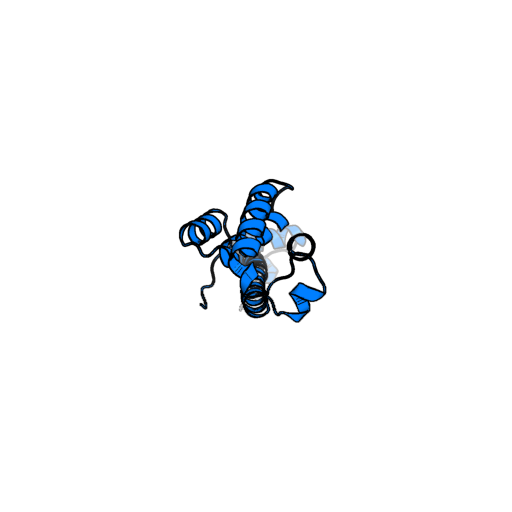1071 C C . MET A 1 128 ? 25.102 -27.219 -50.869 1.00 56.34 128 MET A C 1
ATOM 1073 O O . MET A 1 128 ? 24.999 -26.002 -50.694 1.00 56.34 128 MET A O 1
ATOM 1077 N N . ASP A 1 129 ? 25.234 -27.776 -52.072 1.00 58.28 129 ASP A N 1
ATOM 1078 C CA . ASP A 1 129 ? 25.257 -27.043 -53.339 1.00 58.28 129 ASP A CA 1
ATOM 1079 C C . ASP A 1 129 ? 23.845 -26.529 -53.684 1.00 58.28 129 ASP A C 1
ATOM 1081 O O . ASP A 1 129 ? 22.863 -27.268 -53.635 1.00 58.28 129 ASP A O 1
ATOM 1085 N N . ILE A 1 130 ? 23.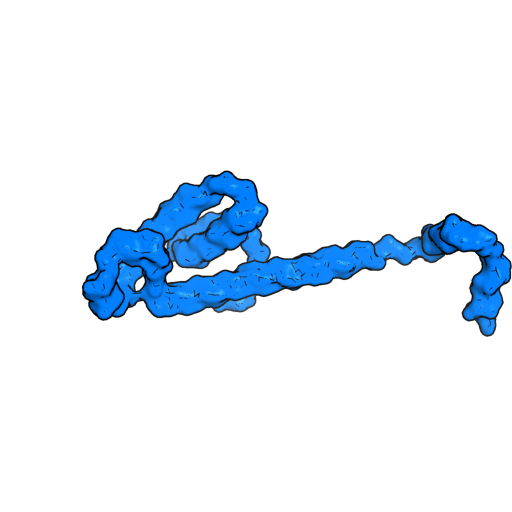733 -25.241 -54.021 1.00 57.28 130 ILE A N 1
ATOM 1086 C CA . ILE A 1 130 ? 22.455 -24.531 -54.243 1.00 57.28 130 ILE A CA 1
ATOM 1087 C C . ILE A 1 130 ? 21.704 -25.073 -55.470 1.00 57.28 130 ILE A C 1
ATOM 1089 O O . ILE A 1 130 ? 20.507 -24.828 -55.638 1.00 57.28 130 ILE A O 1
ATOM 1093 N N . SER A 1 131 ? 22.400 -25.820 -56.322 1.00 58.28 131 SER A N 1
ATOM 1094 C CA . SER A 1 131 ? 21.857 -26.433 -57.530 1.00 58.28 131 SER A CA 1
ATOM 1095 C C . SER A 1 131 ? 20.679 -27.382 -57.246 1.00 58.28 131 SER A C 1
ATOM 1097 O O . SER A 1 131 ? 19.795 -27.490 -58.084 1.00 58.28 131 SER A O 1
ATOM 1099 N N . GLU A 1 132 ? 20.597 -27.986 -56.052 1.00 54.91 132 GLU A N 1
ATOM 1100 C CA . GLU A 1 132 ? 19.515 -28.918 -55.673 1.00 54.91 132 GLU A CA 1
ATOM 1101 C C . GLU A 1 132 ? 18.246 -28.229 -55.128 1.00 54.91 132 GLU A C 1
ATOM 1103 O O . GLU A 1 132 ? 17.202 -28.862 -54.995 1.00 54.91 132 GLU A O 1
ATOM 1108 N N . ILE A 1 133 ? 18.300 -26.932 -54.801 1.00 57.19 133 ILE A N 1
ATOM 1109 C CA . ILE A 1 133 ? 17.161 -26.210 -54.196 1.00 57.19 133 ILE A CA 1
ATOM 1110 C C . ILE A 1 133 ? 16.221 -25.637 -55.267 1.00 57.19 133 ILE A C 1
ATOM 1112 O O . ILE A 1 133 ? 15.040 -25.411 -55.000 1.00 57.19 133 ILE A O 1
ATOM 1116 N N . LYS A 1 134 ? 16.717 -25.415 -56.491 1.00 55.19 134 LYS A N 1
ATOM 1117 C CA . LYS A 1 134 ? 15.907 -24.863 -57.587 1.00 55.19 134 LYS A CA 1
ATOM 1118 C C . LYS A 1 134 ? 14.837 -25.830 -58.098 1.00 55.19 134 LYS A C 1
ATOM 1120 O O . LYS A 1 134 ? 13.764 -25.365 -58.461 1.00 55.19 134 LYS A O 1
ATOM 1125 N N . ASP A 1 135 ? 15.076 -27.136 -58.016 1.00 54.34 135 ASP A N 1
ATOM 1126 C CA . ASP A 1 135 ? 14.154 -28.164 -58.527 1.00 54.34 135 ASP A CA 1
ATOM 1127 C C . ASP A 1 135 ? 12.951 -28.435 -57.601 1.00 54.34 135 ASP A C 1
ATOM 1129 O O . ASP A 1 135 ? 12.072 -29.225 -57.927 1.00 54.34 135 ASP A O 1
ATOM 1133 N N . LEU A 1 136 ? 12.886 -27.787 -56.433 1.00 51.66 136 LEU A N 1
ATOM 1134 C CA . LEU A 1 136 ? 11.757 -27.891 -55.497 1.00 51.66 136 LEU A CA 1
ATOM 1135 C C . LEU A 1 136 ? 10.666 -26.831 -55.730 1.00 51.66 136 LEU A C 1
ATOM 1137 O O . LEU A 1 136 ? 9.664 -26.834 -55.015 1.00 51.66 136 LEU A O 1
ATOM 1141 N N . TYR A 1 137 ? 10.862 -25.928 -56.698 1.00 51.41 137 TYR A N 1
ATOM 1142 C CA . TYR A 1 137 ? 9.948 -24.820 -57.002 1.00 51.41 137 TYR A CA 1
ATOM 1143 C C . TYR A 1 137 ? 9.571 -24.694 -58.497 1.00 51.41 137 TYR A C 1
ATOM 1145 O O . TYR A 1 137 ? 9.006 -23.667 -58.879 1.00 51.41 137 TYR A O 1
ATOM 1153 N N . GLU A 1 138 ? 9.818 -25.723 -59.317 1.00 44.62 138 GLU A N 1
ATOM 1154 C CA . GLU A 1 138 ? 9.143 -25.939 -60.618 1.00 44.62 138 GLU A CA 1
ATOM 1155 C C . GLU A 1 138 ? 8.146 -27.102 -60.521 1.00 44.62 138 GLU A C 1
ATOM 1157 O O . GLU A 1 138 ? 7.061 -26.989 -61.139 1.00 44.62 138 GLU A O 1
#

pLDDT: mean 76.82, std 17.35, range [41.59, 94.44]

Radius of gyration: 26.21 Å; chains: 1; bounding box: 44×42×80 Å